Protein AF-A0A8S2XCY8-F1 (afdb_monomer_lite)

Sequence (80 aa):
HGYDISSIFELDPTTITRNEEAVPWGSYVRLQHICTSTWVHSTNIKLDPDDDNVRFKIGCALTKEDREAFQIVHVTPDEV

InterPro domains:
  IPR015925 Ryanodine/Inositol 1,4,5-trisphosphate receptor [PTHR13715] (4-80)
  IPR016093 MIR motif [PF02815] (4-72)
  IPR016093 MIR motif [PS50919] (20-75)
  IPR036300 Mir domain superfamily [SSF82109] (2-75)

Secondary structure (DSSP, 8-state):
---SGGG-EEEEESS---TTSPPPTT-EEEEEETTTTEEEE----BS-TTSS---B--EEESSPPTT--EE-----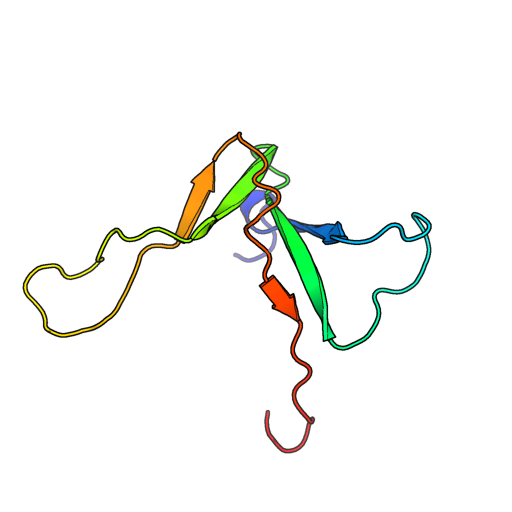GGG-

Organism: NCBI:txid392030

pLDDT: mean 90.23, std 7.45, range [61.03, 97.81]

Radius of gyration: 15.37 Å; chains: 1; bounding box: 34×32×35 Å

Structure (mmCIF, N/CA/C/O backbone):
data_AF-A0A8S2XCY8-F1
#
_entry.id   AF-A0A8S2XCY8-F1
#
loop_
_atom_site.group_PDB
_atom_site.id
_atom_site.type_symbol
_atom_site.label_atom_id
_atom_site.label_alt_id
_atom_site.label_comp_id
_atom_site.label_asym_id
_atom_site.label_entity_id
_atom_site.label_seq_id
_atom_site.pdbx_PDB_ins_code
_atom_site.Cartn_x
_atom_site.Cartn_y
_atom_site.Cartn_z
_atom_site.occupancy
_atom_site.B_iso_or_equiv
_atom_site.auth_seq_id
_atom_site.auth_comp_id
_atom_site.auth_asym_id
_atom_site.auth_atom_id
_atom_site.pdbx_PDB_model_num
ATOM 1 N N . HIS A 1 1 ? 17.219 0.679 11.714 1.00 61.03 1 HIS A N 1
ATOM 2 C CA . HIS A 1 1 ? 16.906 1.096 10.332 1.00 61.03 1 HIS A CA 1
ATOM 3 C C . HIS A 1 1 ? 15.402 1.247 10.038 1.00 61.03 1 HIS A C 1
ATOM 5 O O . HIS A 1 1 ? 15.091 1.684 8.947 1.00 61.03 1 HIS A O 1
ATOM 11 N N . GLY A 1 2 ? 14.470 0.974 10.967 1.00 69.62 2 GLY A N 1
ATOM 12 C CA . GLY A 1 2 ? 13.015 1.106 10.729 1.00 69.62 2 GLY A CA 1
ATOM 13 C C . GLY A 1 2 ? 12.358 2.355 11.331 1.00 69.62 2 GLY A C 1
ATOM 14 O O . GLY A 1 2 ? 11.178 2.320 11.639 1.00 69.62 2 GLY A O 1
ATOM 15 N N . TYR A 1 3 ? 13.129 3.414 11.582 1.00 83.19 3 TYR A N 1
ATOM 16 C CA . TYR A 1 3 ? 12.625 4.655 12.192 1.00 83.19 3 TYR A CA 1
ATOM 17 C C . TYR A 1 3 ? 12.607 5.829 11.207 1.00 83.19 3 TYR A C 1
ATOM 19 O O . TYR A 1 3 ? 12.334 6.955 11.610 1.00 83.19 3 TYR A O 1
ATOM 27 N N . ASP A 1 4 ? 12.954 5.588 9.939 1.00 93.81 4 ASP A N 1
ATOM 28 C CA . ASP A 1 4 ? 12.946 6.643 8.935 1.00 93.81 4 ASP A CA 1
ATOM 29 C C . ASP A 1 4 ? 11.523 6.917 8.449 1.00 93.81 4 ASP A C 1
ATOM 31 O O . ASP A 1 4 ? 10.714 5.998 8.285 1.00 93.81 4 ASP A O 1
ATOM 35 N N . ILE A 1 5 ? 11.232 8.185 8.177 1.00 93.19 5 ILE A N 1
ATOM 36 C CA . ILE A 1 5 ? 9.909 8.622 7.729 1.00 93.19 5 ILE A CA 1
ATOM 37 C C . ILE A 1 5 ? 9.493 7.970 6.403 1.00 93.19 5 ILE A C 1
ATOM 39 O O . ILE A 1 5 ? 8.300 7.803 6.161 1.00 93.19 5 ILE A O 1
ATOM 43 N N . SER A 1 6 ? 10.452 7.525 5.579 1.00 93.56 6 SER A N 1
ATOM 44 C CA . SER A 1 6 ? 10.174 6.792 4.335 1.00 93.56 6 SER A CA 1
ATOM 45 C C . SER A 1 6 ? 9.576 5.392 4.534 1.00 93.56 6 SER A C 1
ATOM 47 O O . SER A 1 6 ? 9.203 4.725 3.573 1.00 93.56 6 SER A O 1
ATOM 49 N N . SER A 1 7 ? 9.488 4.920 5.779 1.00 93.88 7 SER A N 1
ATOM 50 C CA . SER A 1 7 ? 8.855 3.639 6.109 1.00 93.88 7 SER A CA 1
ATOM 51 C C . SER A 1 7 ? 7.404 3.773 6.581 1.00 93.88 7 SER A C 1
ATOM 53 O O . SER A 1 7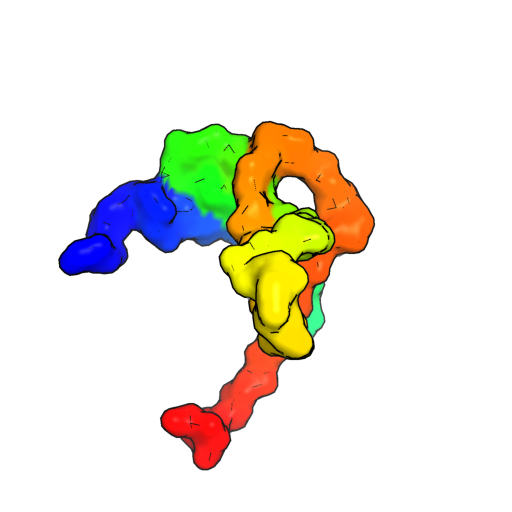 ? 6.762 2.760 6.856 1.00 93.88 7 SER A O 1
ATOM 55 N N . ILE A 1 8 ? 6.870 4.999 6.672 1.00 96.00 8 ILE A N 1
ATOM 56 C CA . ILE A 1 8 ? 5.536 5.261 7.222 1.00 96.00 8 ILE A CA 1
ATOM 57 C C . ILE A 1 8 ? 4.502 5.403 6.099 1.00 96.00 8 ILE A C 1
ATOM 59 O O . ILE A 1 8 ? 4.668 6.191 5.163 1.00 96.00 8 ILE A O 1
ATOM 63 N N . PHE A 1 9 ? 3.398 4.670 6.245 1.00 96.12 9 PHE A N 1
ATOM 64 C CA . PHE A 1 9 ? 2.248 4.705 5.349 1.00 96.12 9 PHE A CA 1
ATOM 65 C C . PHE A 1 9 ? 0.968 4.993 6.132 1.00 96.12 9 PHE A C 1
ATOM 67 O O . PHE A 1 9 ? 0.808 4.528 7.260 1.00 96.12 9 PHE A O 1
ATOM 74 N N . GLU A 1 10 ? 0.056 5.734 5.516 1.00 95.19 10 GLU A N 1
ATOM 75 C CA . GLU A 1 10 ? -1.284 6.003 6.031 1.00 95.19 10 GLU A CA 1
ATOM 76 C C . GLU A 1 10 ? -2.319 5.100 5.343 1.00 95.19 10 GLU A C 1
ATOM 78 O O . GLU A 1 10 ? -2.207 4.806 4.146 1.00 95.19 10 GLU A O 1
ATOM 83 N N . LEU A 1 11 ? -3.315 4.649 6.114 1.00 94.12 11 LEU A N 1
ATOM 84 C CA . LEU A 1 11 ? -4.443 3.864 5.619 1.00 94.12 11 LEU A CA 1
ATOM 85 C C . LEU A 1 11 ? -5.574 4.797 5.183 1.00 94.12 11 LEU A C 1
ATOM 87 O O . LEU A 1 11 ? -6.174 5.481 6.007 1.00 94.12 11 LEU A O 1
ATOM 91 N N . ASP A 1 12 ? -5.914 4.759 3.901 1.00 92.88 12 ASP A N 1
ATOM 92 C CA . ASP A 1 12 ? -7.081 5.447 3.347 1.00 92.88 12 ASP A CA 1
ATOM 93 C C . ASP A 1 12 ? -8.236 4.444 3.196 1.00 92.88 12 ASP A C 1
ATOM 9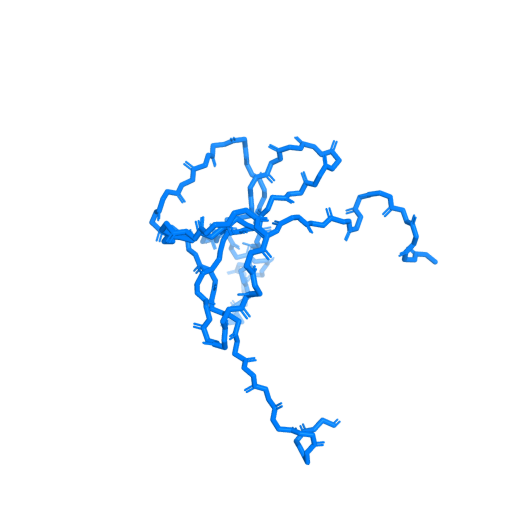5 O O . ASP A 1 12 ? -8.091 3.439 2.487 1.00 92.88 12 ASP A O 1
ATOM 99 N N . PRO A 1 13 ? -9.384 4.664 3.858 1.00 91.50 13 PRO A N 1
ATOM 100 C CA . PRO A 1 13 ? -10.525 3.766 3.758 1.00 91.50 13 PRO A CA 1
ATOM 101 C C . PRO A 1 13 ? -11.177 3.849 2.371 1.00 91.50 13 PRO A C 1
ATOM 103 O O . PRO A 1 13 ? -11.272 4.908 1.751 1.00 91.50 13 PRO A O 1
ATOM 106 N N . THR A 1 14 ? -11.686 2.719 1.880 1.00 90.25 14 THR A N 1
ATOM 107 C CA .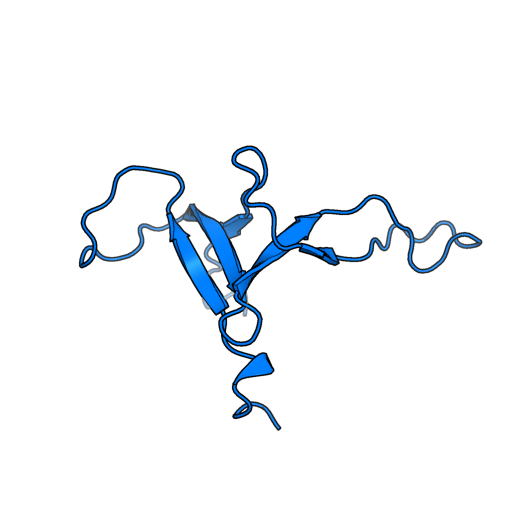 THR A 1 14 ? -12.429 2.664 0.604 1.00 90.25 14 THR A CA 1
ATOM 108 C C . THR A 1 14 ? -13.923 2.964 0.755 1.00 90.25 14 THR A C 1
ATOM 110 O O . THR A 1 14 ? -14.607 3.223 -0.236 1.00 90.25 14 THR A O 1
ATOM 113 N N . THR A 1 15 ? -14.430 2.967 1.987 1.00 84.94 15 THR A N 1
ATOM 114 C CA . THR A 1 15 ? -15.821 3.263 2.349 1.00 84.94 15 THR A CA 1
ATOM 115 C C . THR A 1 15 ? -15.891 4.484 3.258 1.00 84.94 15 THR A C 1
ATOM 117 O O . THR A 1 15 ? -14.919 4.814 3.930 1.00 84.94 15 THR A O 1
ATOM 120 N N . ILE A 1 16 ? -17.052 5.139 3.330 1.00 79.00 16 ILE A N 1
ATOM 121 C CA . ILE A 1 16 ? -17.262 6.255 4.261 1.00 79.00 16 ILE A CA 1
ATOM 122 C C . ILE A 1 16 ? -17.191 5.721 5.697 1.00 79.00 16 ILE A C 1
ATOM 124 O O . ILE A 1 16 ? -18.098 5.022 6.145 1.00 79.00 16 ILE A O 1
ATOM 128 N N . THR A 1 17 ? -16.123 6.067 6.408 1.00 75.56 17 THR A N 1
ATOM 129 C CA . THR A 1 17 ? -15.939 5.834 7.846 1.00 75.56 17 THR A CA 1
ATOM 130 C C . THR A 1 17 ? -15.807 7.179 8.553 1.00 75.56 17 THR A C 1
ATOM 132 O O . THR A 1 17 ? -15.445 8.184 7.928 1.00 75.56 17 THR A O 1
ATOM 135 N N . ARG A 1 18 ? -16.110 7.256 9.853 1.00 76.25 18 ARG A N 1
ATOM 136 C CA . ARG A 1 18 ? -15.748 8.464 10.614 1.00 76.25 18 ARG A CA 1
ATOM 137 C C . ARG A 1 18 ? -14.237 8.459 10.857 1.00 76.25 18 ARG A C 1
ATOM 139 O O . ARG A 1 18 ? -13.652 7.405 11.073 1.00 76.25 18 ARG A O 1
ATOM 146 N N . ASN A 1 19 ? -13.619 9.640 10.846 1.00 69.00 19 ASN A N 1
ATOM 147 C CA . ASN A 1 19 ? -12.158 9.832 10.902 1.00 69.00 19 ASN A CA 1
ATOM 148 C C . ASN A 1 19 ? -11.490 9.276 12.190 1.00 69.00 19 ASN A C 1
ATOM 150 O O . ASN A 1 19 ? -10.278 9.172 12.276 1.00 69.00 19 ASN A O 1
ATOM 154 N N . GLU A 1 20 ? -12.280 8.886 13.193 1.00 73.12 20 GLU A N 1
ATOM 155 C CA . GLU A 1 20 ? -11.804 8.384 14.492 1.00 73.12 20 GLU A CA 1
ATOM 156 C C . GLU A 1 20 ? -12.364 6.992 14.833 1.00 73.12 20 GLU A C 1
ATOM 158 O O . GLU A 1 20 ? -12.215 6.504 15.953 1.00 73.12 20 GLU A O 1
ATOM 163 N N . GLU A 1 21 ? -13.052 6.347 13.889 1.00 80.19 21 GLU A N 1
ATOM 164 C CA . GLU A 1 21 ? -13.549 4.988 14.088 1.00 80.19 21 GLU A CA 1
ATOM 165 C C . GLU A 1 21 ? -12.424 3.962 13.921 1.00 80.19 21 GLU A C 1
ATOM 167 O O . GLU A 1 21 ? -11.508 4.121 13.115 1.00 80.19 21 GLU A O 1
ATOM 172 N N . ALA A 1 22 ? -12.501 2.879 14.696 1.00 85.56 22 ALA A N 1
ATOM 173 C CA . ALA A 1 22 ? -11.572 1.766 14.568 1.00 85.56 22 ALA A CA 1
ATOM 174 C C . ALA A 1 22 ? -11.669 1.135 13.169 1.00 85.56 22 ALA A C 1
ATOM 176 O O . ALA A 1 22 ? -12.767 0.976 12.636 1.00 85.56 22 ALA A O 1
ATOM 177 N N . VAL A 1 23 ? -10.529 0.720 12.606 1.00 86.31 23 VAL A N 1
ATOM 178 C CA . VAL A 1 23 ? -10.482 0.015 11.317 1.00 86.31 23 VAL A CA 1
ATOM 179 C C . VAL A 1 23 ? -11.124 -1.374 11.475 1.00 86.31 23 VAL A C 1
ATOM 181 O O . VAL A 1 23 ? -10.618 -2.182 12.260 1.00 86.31 23 VAL A O 1
ATOM 184 N N . PRO A 1 24 ? -12.219 -1.688 10.756 1.00 87.75 24 PRO A N 1
ATOM 185 C CA . PRO A 1 24 ? -12.865 -2.995 10.851 1.00 87.75 24 PRO A CA 1
ATOM 186 C C . PRO A 1 24 ? -11.981 -4.140 10.347 1.00 87.75 24 PRO A C 1
ATOM 188 O O . PRO A 1 24 ? -11.121 -3.956 9.480 1.00 87.75 24 PRO A O 1
ATOM 191 N N . TRP A 1 25 ? -12.245 -5.354 10.828 1.00 88.06 25 TRP A N 1
ATOM 192 C CA . TRP A 1 25 ? -11.580 -6.555 10.322 1.00 88.06 25 TRP A CA 1
ATOM 193 C C . TRP A 1 25 ? -11.922 -6.816 8.855 1.00 88.06 25 TRP A C 1
ATOM 195 O O . TRP A 1 25 ? -13.072 -6.670 8.444 1.00 88.06 25 TRP A O 1
ATOM 205 N N . GLY A 1 26 ? -10.925 -7.225 8.066 1.00 87.44 26 GLY A N 1
ATOM 206 C CA . GLY A 1 26 ? -11.127 -7.534 6.648 1.00 87.44 26 GLY A CA 1
ATOM 207 C C . GLY A 1 26 ? -11.325 -6.306 5.755 1.00 87.44 26 GLY A C 1
ATOM 208 O O . GLY A 1 26 ? -11.778 -6.462 4.621 1.00 87.44 26 GLY A O 1
ATOM 209 N N . SER A 1 27 ? -11.018 -5.102 6.253 1.00 91.69 27 SER A N 1
ATOM 210 C CA . SER A 1 27 ? -11.184 -3.850 5.510 1.00 91.69 27 SER A CA 1
ATOM 211 C C . SER A 1 27 ? -10.336 -3.802 4.241 1.00 91.69 27 SER A C 1
ATOM 213 O O . SER A 1 27 ? -9.182 -4.237 4.228 1.00 91.69 27 SER A O 1
ATOM 215 N N . TYR A 1 28 ? -10.905 -3.199 3.197 1.00 93.75 28 TYR A N 1
ATOM 216 C CA . TYR A 1 28 ? -10.181 -2.797 1.996 1.00 93.75 28 TYR A CA 1
ATOM 217 C C . TYR A 1 28 ? -9.701 -1.356 2.153 1.00 93.75 28 TYR A C 1
ATOM 219 O O . TYR A 1 28 ? -10.506 -0.446 2.383 1.00 93.75 28 TYR A O 1
ATOM 227 N N . VAL A 1 29 ? -8.397 -1.152 2.013 1.00 94.25 29 VAL A N 1
ATOM 228 C CA . VAL A 1 29 ? -7.724 0.135 2.212 1.00 94.25 29 VAL A CA 1
ATOM 229 C C . VAL A 1 29 ? -6.810 0.456 1.038 1.00 94.25 29 VAL A C 1
ATOM 231 O O . VAL A 1 29 ? -6.361 -0.433 0.311 1.00 94.25 29 VAL A O 1
ATOM 234 N N . ARG A 1 30 ? -6.491 1.735 0.876 1.00 95.50 30 ARG A N 1
ATOM 235 C CA . ARG A 1 30 ? -5.371 2.193 0.052 1.00 95.50 30 ARG A CA 1
ATOM 236 C C . ARG A 1 30 ? -4.235 2.631 0.964 1.00 95.50 30 ARG A C 1
ATOM 238 O O . ARG A 1 30 ? -4.466 3.003 2.112 1.00 95.50 30 ARG A O 1
ATOM 245 N N . LEU A 1 31 ? -3.011 2.570 0.452 1.00 96.50 31 LEU A N 1
ATOM 246 C CA . LEU A 1 31 ? -1.811 2.941 1.198 1.00 96.50 31 LEU A CA 1
ATOM 247 C C . LEU A 1 31 ? -1.218 4.212 0.597 1.00 96.50 31 LEU A C 1
ATOM 249 O O . LEU A 1 31 ? -0.845 4.215 -0.581 1.00 96.50 31 LEU A O 1
ATOM 253 N N . GLN A 1 32 ? -1.104 5.267 1.402 1.00 97.31 32 GLN A N 1
ATOM 254 C CA . GLN A 1 32 ? -0.389 6.484 1.026 1.00 97.31 32 GLN A CA 1
ATOM 255 C C . GLN A 1 32 ? 0.959 6.534 1.740 1.00 97.31 32 GLN A C 1
ATOM 257 O O . GLN A 1 32 ? 1.036 6.479 2.963 1.00 97.31 32 GLN A O 1
ATOM 262 N N . HIS A 1 33 ? 2.040 6.659 0.981 1.00 97.31 33 HIS A N 1
ATOM 263 C CA . HIS A 1 33 ? 3.369 6.889 1.527 1.00 97.31 33 HIS A CA 1
ATOM 264 C C . HIS A 1 33 ? 3.493 8.341 2.000 1.00 97.31 33 HIS A C 1
ATOM 266 O O . HIS A 1 33 ? 3.428 9.264 1.183 1.00 97.31 33 HIS A O 1
ATOM 272 N N . ILE A 1 34 ? 3.701 8.548 3.303 1.00 96.50 34 ILE A N 1
ATOM 273 C CA . ILE A 1 34 ? 3.623 9.884 3.918 1.00 96.50 34 ILE A CA 1
ATOM 274 C C . ILE A 1 34 ? 4.736 10.807 3.419 1.00 96.50 34 ILE A C 1
ATOM 276 O O . ILE A 1 34 ? 4.496 11.979 3.148 1.00 96.50 34 ILE A O 1
ATOM 280 N N . CYS A 1 35 ? 5.957 10.291 3.264 1.00 96.75 35 CYS A N 1
ATOM 281 C CA . CYS A 1 35 ? 7.110 11.127 2.929 1.00 96.75 35 CYS A CA 1
ATOM 282 C C . CYS A 1 35 ? 7.006 11.768 1.532 1.00 96.75 35 CYS A C 1
ATOM 284 O O . CYS A 1 35 ? 7.463 12.894 1.341 1.00 96.75 35 CYS A O 1
ATOM 286 N N . THR A 1 36 ? 6.394 11.080 0.562 1.00 96.94 36 THR A N 1
ATOM 287 C CA . THR A 1 36 ? 6.284 11.559 -0.831 1.00 96.94 36 THR A CA 1
ATOM 288 C C . THR A 1 36 ? 4.856 11.874 -1.267 1.00 96.94 36 THR A C 1
ATOM 290 O O . THR A 1 36 ? 4.655 12.282 -2.409 1.00 96.94 36 THR A O 1
ATOM 293 N N . SER A 1 37 ? 3.863 11.671 -0.398 1.00 97.31 37 SER A N 1
ATOM 294 C CA . SER A 1 37 ? 2.432 11.817 -0.702 1.00 97.31 37 SER A CA 1
ATOM 295 C C . SER A 1 37 ? 1.964 11.006 -1.919 1.00 97.31 37 SER A C 1
ATOM 297 O O . SER A 1 37 ? 1.044 11.408 -2.630 1.00 97.31 37 SER A O 1
ATOM 299 N N . THR A 1 38 ? 2.595 9.858 -2.174 1.00 97.56 38 THR A N 1
ATOM 300 C CA . THR A 1 38 ? 2.270 8.956 -3.293 1.00 97.56 38 THR A CA 1
ATOM 301 C C . THR A 1 38 ? 1.464 7.751 -2.825 1.00 97.56 38 THR A C 1
ATOM 303 O O . THR A 1 38 ? 1.611 7.312 -1.689 1.00 97.56 38 THR A O 1
ATOM 306 N N . TRP A 1 39 ? 0.686 7.164 -3.722 1.00 97.81 39 TRP A N 1
ATOM 307 C CA . TRP A 1 39 ? -0.158 5.996 -3.499 1.00 97.81 39 TRP A CA 1
ATOM 308 C C . TRP A 1 39 ? 0.524 4.728 -3.995 1.00 97.81 39 TRP A C 1
ATOM 310 O O . TRP A 1 39 ? 1.228 4.768 -5.003 1.00 97.81 39 TRP A O 1
ATOM 320 N N . VAL A 1 40 ? 0.343 3.621 -3.276 1.00 97.31 40 VAL A N 1
ATOM 321 C CA . VAL A 1 40 ? 0.865 2.303 -3.663 1.00 97.31 40 VAL A CA 1
ATOM 322 C C . VAL A 1 40 ? -0.034 1.673 -4.727 1.00 97.31 40 VAL A C 1
ATOM 324 O O . VAL A 1 40 ? -1.246 1.606 -4.539 1.00 97.31 40 VAL A O 1
ATOM 327 N N . HIS A 1 41 ? 0.578 1.157 -5.794 1.00 96.81 41 HIS A N 1
ATOM 328 C CA . HIS A 1 41 ? -0.097 0.566 -6.949 1.00 96.81 41 HIS A CA 1
ATOM 329 C C . HIS A 1 41 ? 0.473 -0.788 -7.334 1.00 96.81 41 HIS A C 1
ATOM 331 O O . HIS A 1 41 ? 1.688 -1.028 -7.251 1.00 96.81 41 HIS A O 1
ATOM 337 N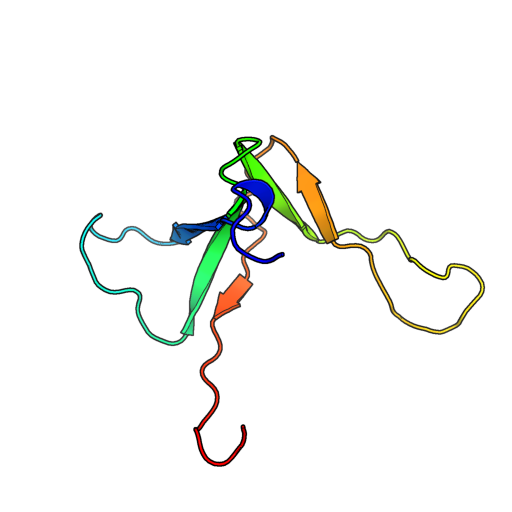 N . SER A 1 42 ? -0.406 -1.651 -7.837 1.00 94.12 42 SER A N 1
ATOM 338 C CA . SER A 1 42 ? 0.035 -2.861 -8.518 1.00 94.12 42 SER A CA 1
ATOM 339 C C . SER A 1 42 ? 0.645 -2.496 -9.874 1.00 94.12 42 SER A C 1
ATOM 341 O O . SER A 1 42 ? 0.294 -1.493 -10.493 1.00 94.12 42 SER A O 1
ATOM 343 N N . THR A 1 43 ? 1.613 -3.278 -10.349 1.00 93.31 43 THR A N 1
ATOM 344 C CA . THR A 1 43 ? 2.137 -3.105 -11.708 1.00 93.31 43 THR A CA 1
ATOM 345 C C . THR A 1 43 ? 2.308 -4.459 -12.374 1.00 93.31 43 THR A C 1
ATOM 347 O O . THR A 1 43 ? 2.534 -5.466 -11.710 1.00 93.31 43 THR A O 1
ATOM 350 N N . ASN A 1 44 ? 2.278 -4.473 -13.705 1.00 92.12 44 ASN A N 1
ATOM 351 C CA . ASN A 1 44 ? 2.578 -5.665 -14.501 1.00 92.12 44 ASN A CA 1
ATOM 352 C C . ASN A 1 44 ? 4.064 -5.753 -14.891 1.00 92.12 44 ASN A C 1
ATOM 354 O O . ASN A 1 44 ? 4.432 -6.495 -15.801 1.00 92.12 44 ASN A O 1
ATOM 358 N N . ILE A 1 45 ? 4.932 -4.978 -14.232 1.00 93.62 45 ILE A N 1
ATOM 359 C CA . ILE A 1 45 ? 6.370 -4.982 -14.499 1.00 93.62 45 ILE A CA 1
ATOM 360 C C . ILE A 1 45 ? 6.977 -6.189 -13.786 1.00 93.62 45 ILE A C 1
ATOM 362 O O . ILE A 1 45 ? 7.051 -6.217 -12.556 1.00 93.62 45 ILE A O 1
ATOM 366 N N . LYS A 1 46 ? 7.414 -7.189 -14.556 1.00 92.94 46 LYS A N 1
ATOM 367 C CA . LYS A 1 46 ? 8.154 -8.336 -14.022 1.00 92.94 46 LYS A CA 1
ATOM 368 C C . LYS A 1 46 ? 9.524 -7.895 -13.508 1.00 92.94 46 LYS A C 1
ATOM 370 O O . LYS A 1 46 ? 10.190 -7.086 -14.152 1.00 92.94 46 LYS A O 1
ATOM 375 N N . LEU A 1 47 ? 9.940 -8.437 -12.365 1.00 91.38 47 LEU A N 1
ATOM 376 C CA . LEU A 1 47 ? 11.301 -8.242 -11.854 1.00 91.38 47 LEU A CA 1
ATOM 377 C C . LEU A 1 47 ? 12.314 -9.116 -12.601 1.00 91.38 47 LEU A C 1
ATOM 379 O O . LEU A 1 47 ? 13.423 -8.664 -12.866 1.00 91.38 47 LEU A O 1
ATOM 383 N N . ASP A 1 48 ? 11.897 -10.319 -12.993 1.00 89.31 48 ASP A N 1
ATOM 384 C CA . ASP A 1 48 ? 12.726 -11.304 -13.685 1.00 89.31 48 ASP A CA 1
ATOM 385 C C . ASP A 1 48 ? 12.034 -11.680 -15.003 1.00 89.31 48 ASP A C 1
ATOM 387 O O . ASP A 1 48 ? 11.237 -12.615 -15.047 1.00 89.31 48 ASP A O 1
ATOM 391 N N . PRO A 1 49 ? 12.226 -10.900 -16.078 1.00 82.50 49 PRO A N 1
ATOM 392 C CA . PRO A 1 49 ? 11.489 -11.108 -17.324 1.00 82.50 49 PRO A CA 1
ATOM 393 C C . PRO A 1 49 ? 11.858 -12.414 -18.043 1.00 82.50 49 PRO A C 1
ATOM 395 O O . PRO A 1 49 ? 11.020 -12.940 -18.772 1.00 82.50 49 PRO A O 1
ATOM 398 N N . ASP A 1 50 ? 13.073 -12.921 -17.821 1.00 87.94 50 ASP A N 1
ATOM 399 C CA . ASP A 1 50 ? 13.616 -14.130 -18.458 1.00 87.94 50 ASP A CA 1
ATOM 400 C C . ASP A 1 50 ? 13.321 -15.421 -17.671 1.00 87.94 50 ASP A C 1
ATOM 402 O O . ASP A 1 50 ? 13.701 -16.510 -18.100 1.00 87.94 50 ASP A O 1
ATOM 406 N N . ASP A 1 51 ? 12.669 -15.303 -16.513 1.00 86.81 51 ASP A N 1
ATOM 407 C CA . ASP A 1 51 ? 12.329 -16.410 -15.623 1.00 86.81 51 ASP A CA 1
ATOM 408 C C . ASP A 1 51 ? 10.805 -16.647 -15.645 1.00 86.81 51 ASP A C 1
ATOM 410 O O . ASP A 1 51 ? 10.004 -15.714 -15.782 1.00 86.81 51 ASP A O 1
ATOM 414 N N . ASP A 1 52 ? 10.387 -17.902 -15.481 1.00 82.94 52 ASP A N 1
ATOM 415 C CA . ASP A 1 52 ? 8.978 -18.269 -15.301 1.00 82.94 52 ASP A CA 1
ATOM 416 C C . ASP A 1 52 ? 8.429 -17.798 -13.938 1.00 82.94 52 ASP A C 1
ATOM 418 O O . ASP A 1 52 ? 7.220 -17.835 -13.690 1.00 82.94 52 ASP A O 1
ATOM 422 N N . ASN A 1 53 ? 9.302 -17.313 -13.050 1.00 80.62 53 ASN A N 1
ATOM 423 C CA . ASN A 1 53 ? 8.939 -16.718 -11.771 1.00 80.62 53 ASN A CA 1
ATOM 424 C C . ASN A 1 53 ? 7.994 -15.507 -11.918 1.00 80.62 53 ASN A C 1
ATOM 426 O O . ASN A 1 53 ? 8.272 -14.500 -12.569 1.00 80.62 53 ASN A O 1
ATOM 430 N N . VAL A 1 54 ? 6.858 -15.574 -11.221 1.00 86.12 54 VAL A N 1
ATOM 431 C CA . VAL A 1 54 ? 5.734 -14.625 -11.339 1.00 86.12 54 VAL A CA 1
ATOM 432 C C . VAL A 1 54 ? 5.881 -13.459 -10.346 1.00 86.12 54 VAL A C 1
ATOM 434 O O . VAL A 1 54 ? 4.969 -13.124 -9.592 1.00 86.12 54 VAL A O 1
ATOM 437 N N . ARG A 1 55 ? 7.073 -12.854 -10.287 1.00 91.75 55 ARG A N 1
ATOM 438 C CA . ARG A 1 55 ? 7.359 -11.733 -9.376 1.00 91.75 55 ARG A CA 1
ATOM 439 C C . ARG A 1 55 ? 7.147 -10.403 -10.081 1.00 91.75 55 ARG A C 1
ATOM 441 O O . ARG A 1 55 ? 7.846 -10.077 -11.041 1.00 91.75 55 ARG A O 1
ATOM 448 N N . PHE A 1 56 ? 6.220 -9.611 -9.558 1.00 93.62 56 PHE A N 1
ATOM 449 C CA . PHE A 1 56 ? 5.910 -8.286 -10.080 1.00 93.62 56 PHE A CA 1
ATOM 450 C C . PHE A 1 56 ? 6.372 -7.191 -9.130 1.00 93.62 56 PHE A C 1
ATOM 452 O O . PHE A 1 56 ? 6.352 -7.340 -7.907 1.00 93.62 56 PHE A O 1
ATOM 459 N N . LYS A 1 57 ? 6.784 -6.068 -9.709 1.00 94.94 57 LYS A N 1
ATOM 460 C CA . LYS A 1 57 ? 7.114 -4.868 -8.956 1.00 94.94 57 LYS A CA 1
ATOM 461 C C . LYS A 1 57 ? 5.835 -4.189 -8.467 1.00 94.94 57 LYS A C 1
ATOM 463 O O . LYS A 1 57 ? 4.891 -4.005 -9.229 1.00 94.94 57 LYS A O 1
ATOM 468 N N . ILE A 1 58 ? 5.847 -3.740 -7.219 1.00 95.62 58 ILE A N 1
ATOM 469 C CA . ILE A 1 58 ? 4.870 -2.784 -6.690 1.00 95.62 58 ILE A CA 1
ATOM 470 C C . ILE A 1 58 ? 5.470 -1.380 -6.803 1.00 95.62 58 ILE A C 1
ATOM 472 O O . ILE A 1 58 ? 6.676 -1.194 -6.600 1.00 95.62 58 ILE A O 1
ATOM 476 N N . GLY A 1 59 ? 4.652 -0.409 -7.201 1.00 95.56 59 GLY A N 1
ATOM 477 C CA . GLY A 1 59 ? 5.078 0.964 -7.466 1.00 95.56 59 GLY A CA 1
ATOM 478 C C . GLY A 1 59 ? 4.360 1.983 -6.592 1.00 95.56 59 GLY A C 1
ATOM 479 O O . GLY A 1 59 ? 3.355 1.670 -5.963 1.00 95.56 59 GLY A O 1
ATOM 480 N N . CYS A 1 60 ? 4.871 3.215 -6.598 1.00 96.50 60 CYS A N 1
ATOM 481 C CA . CYS A 1 60 ? 4.192 4.367 -6.019 1.00 96.50 60 CYS A CA 1
ATOM 482 C C . CYS A 1 60 ? 3.983 5.447 -7.087 1.00 96.50 60 CYS A C 1
ATOM 484 O O . CYS A 1 60 ? 4.909 5.734 -7.849 1.00 96.50 60 CYS A O 1
ATOM 486 N N . ALA A 1 61 ? 2.804 6.069 -7.125 1.00 96.88 61 ALA A N 1
ATOM 487 C CA . ALA A 1 61 ? 2.479 7.157 -8.050 1.00 96.88 61 ALA A CA 1
ATOM 488 C C . ALA A 1 61 ? 1.707 8.281 -7.344 1.00 96.88 61 ALA A C 1
ATOM 490 O O . ALA A 1 61 ? 1.128 8.090 -6.282 1.00 96.88 61 ALA A O 1
ATOM 491 N N . LEU A 1 62 ? 1.708 9.488 -7.913 1.00 96.88 62 LEU A N 1
ATOM 492 C CA . LEU A 1 62 ? 0.966 10.622 -7.339 1.00 96.88 62 LEU A CA 1
ATOM 493 C C . LEU A 1 62 ? -0.553 10.484 -7.511 1.00 96.88 62 LEU A C 1
ATOM 495 O O . LEU A 1 62 ? -1.324 11.093 -6.773 1.00 96.88 62 LEU A O 1
ATOM 499 N N . THR A 1 63 ? -0.986 9.714 -8.505 1.00 95.94 63 THR A N 1
ATOM 500 C CA . THR A 1 63 ? -2.398 9.537 -8.833 1.00 95.94 63 THR A CA 1
ATOM 501 C C . THR A 1 63 ? -3.050 8.593 -7.837 1.00 95.94 63 THR A C 1
ATOM 503 O O . THR A 1 63 ? -2.589 7.477 -7.656 1.00 95.94 63 THR A O 1
ATOM 506 N N . LYS A 1 64 ? -4.149 9.020 -7.215 1.00 93.81 64 LYS A N 1
ATOM 507 C CA . LYS A 1 64 ? -4.993 8.128 -6.420 1.00 93.81 64 LYS A CA 1
ATOM 508 C C . LYS A 1 64 ? -5.901 7.345 -7.365 1.00 93.81 64 LYS A C 1
ATOM 510 O O . LYS A 1 64 ? -6.707 7.953 -8.067 1.00 93.81 64 LYS A O 1
ATOM 515 N N . GLU A 1 65 ? -5.783 6.021 -7.385 1.00 89.31 65 GLU A N 1
ATOM 516 C CA . GLU A 1 65 ? -6.674 5.163 -8.171 1.00 89.31 65 GLU A CA 1
ATOM 517 C C . GLU A 1 65 ? -7.738 4.518 -7.286 1.00 89.31 65 GLU A C 1
ATOM 519 O O . GLU A 1 65 ? -7.440 3.797 -6.336 1.00 89.31 65 GLU A O 1
ATOM 524 N N . ASP A 1 66 ? -9.009 4.737 -7.621 1.00 82.00 66 ASP A N 1
ATOM 525 C CA . ASP A 1 66 ? -10.103 4.225 -6.796 1.00 82.00 66 ASP A CA 1
ATOM 526 C C . ASP A 1 66 ? -10.315 2.713 -6.928 1.00 82.00 66 ASP A C 1
ATOM 528 O O . ASP A 1 66 ? -10.884 2.102 -6.022 1.00 82.00 66 ASP A O 1
ATOM 532 N N . ARG A 1 67 ? -9.871 2.120 -8.044 1.00 85.56 67 ARG A N 1
ATOM 533 C CA . ARG A 1 67 ? -10.077 0.700 -8.377 1.00 85.56 67 ARG A CA 1
ATOM 534 C C . ARG A 1 67 ? -9.076 -0.238 -7.714 1.00 85.56 67 ARG A C 1
ATOM 536 O O . ARG A 1 67 ? -9.353 -1.431 -7.636 1.00 85.56 67 ARG A O 1
ATOM 543 N N . GLU A 1 68 ? -7.941 0.282 -7.261 1.00 89.62 68 GLU A N 1
ATOM 544 C CA . GLU A 1 68 ? -6.928 -0.506 -6.571 1.00 89.62 68 GLU A CA 1
ATOM 545 C C . GLU A 1 68 ? -7.071 -0.327 -5.059 1.00 89.62 68 GLU A C 1
ATOM 547 O O . GLU A 1 68 ? -7.105 0.791 -4.544 1.00 89.62 68 GLU A O 1
ATOM 552 N N . ALA A 1 69 ? -7.187 -1.446 -4.348 1.00 94.19 69 ALA A N 1
ATOM 553 C CA . ALA A 1 69 ? -7.228 -1.496 -2.895 1.00 94.19 69 ALA A CA 1
ATOM 554 C C . ALA A 1 69 ? -6.672 -2.836 -2.405 1.00 94.19 69 ALA A C 1
ATOM 556 O O . ALA A 1 69 ? -6.721 -3.846 -3.109 1.00 94.19 69 ALA A O 1
ATOM 557 N N . PHE A 1 70 ? -6.182 -2.842 -1.173 1.00 94.88 70 PHE A N 1
ATOM 558 C CA . PHE A 1 70 ? -5.617 -4.008 -0.512 1.00 94.88 70 PHE A CA 1
ATOM 559 C C . PHE A 1 70 ? -6.521 -4.428 0.636 1.00 94.88 70 PHE A C 1
ATOM 561 O O . PHE A 1 70 ? -6.995 -3.586 1.398 1.00 94.88 70 PHE A O 1
ATOM 568 N N . GLN A 1 71 ? -6.750 -5.730 0.770 1.00 95.12 71 GLN A N 1
ATOM 569 C CA . GLN A 1 71 ? -7.469 -6.271 1.914 1.00 95.12 71 GLN A CA 1
ATOM 570 C C . GLN A 1 71 ? -6.499 -6.521 3.068 1.00 95.12 71 GLN A C 1
ATOM 572 O O . GLN A 1 71 ? -5.491 -7.207 2.895 1.00 95.12 71 GLN A O 1
ATOM 577 N N . ILE A 1 72 ? -6.829 -6.024 4.259 1.00 93.38 72 ILE A N 1
ATOM 578 C CA . ILE A 1 72 ? -6.148 -6.431 5.491 1.00 93.38 72 ILE A CA 1
ATOM 579 C C . ILE A 1 72 ? -6.780 -7.743 5.959 1.00 93.38 72 ILE A C 1
ATOM 581 O O . ILE A 1 72 ? -7.884 -7.755 6.507 1.00 93.38 72 ILE A O 1
ATOM 585 N N . VAL A 1 73 ? -6.088 -8.856 5.717 1.00 93.38 73 VAL A N 1
ATOM 586 C CA . VAL A 1 73 ? -6.527 -10.189 6.145 1.00 93.38 73 VAL A CA 1
ATOM 587 C C . VAL A 1 73 ? -5.921 -10.500 7.507 1.00 93.38 73 VAL A C 1
ATOM 589 O O . VAL A 1 73 ? -4.707 -10.448 7.688 1.00 93.38 73 VAL A O 1
ATOM 592 N N . HIS A 1 74 ? -6.780 -10.818 8.471 1.00 89.75 74 HIS A N 1
ATOM 593 C CA . HIS A 1 74 ? -6.343 -11.254 9.790 1.00 89.75 74 HIS A CA 1
ATOM 594 C C . HIS A 1 74 ? -5.839 -12.693 9.723 1.00 89.75 74 HIS A C 1
ATOM 596 O O . HIS A 1 74 ? -6.466 -13.541 9.091 1.00 89.75 74 HIS A O 1
ATOM 602 N N . VAL A 1 75 ? -4.736 -12.954 10.416 1.00 92.62 75 VAL A N 1
ATOM 603 C CA . VAL A 1 75 ? -4.168 -14.292 10.602 1.00 92.62 75 VAL A CA 1
ATOM 604 C C . VAL A 1 75 ? -4.306 -14.655 12.075 1.00 92.62 75 VAL A C 1
ATOM 606 O O . VAL A 1 75 ? -4.216 -13.777 12.942 1.00 92.62 75 VAL A O 1
ATOM 609 N N . THR A 1 76 ? -4.590 -15.922 12.367 1.00 93.00 76 THR A N 1
ATOM 610 C CA . THR A 1 76 ? -4.723 -16.370 13.754 1.00 93.00 76 THR A CA 1
ATOM 611 C C . THR A 1 76 ? -3.348 -16.444 14.427 1.00 93.00 76 THR A C 1
ATOM 613 O O . THR A 1 76 ? -2.367 -16.750 13.755 1.00 93.00 76 THR A O 1
ATOM 616 N N . PRO A 1 77 ? -3.232 -16.187 15.744 1.00 93.06 77 PRO A N 1
ATOM 617 C CA . PRO A 1 77 ? -1.943 -16.282 16.433 1.00 93.06 77 PRO A CA 1
ATOM 618 C C . PRO A 1 77 ? -1.300 -17.672 16.384 1.00 93.06 77 PRO A C 1
ATOM 620 O O . PRO A 1 77 ? -0.089 -17.770 16.520 1.00 93.06 77 PRO A O 1
ATOM 623 N N . ASP A 1 78 ? -2.090 -18.731 16.196 1.00 96.50 78 ASP A N 1
ATOM 624 C CA . ASP A 1 78 ? -1.585 -20.103 16.086 1.00 96.50 78 ASP A CA 1
ATOM 625 C C . ASP A 1 78 ? -0.835 -20.358 14.761 1.00 96.50 78 ASP A C 1
ATOM 627 O O . ASP A 1 78 ? -0.099 -21.337 14.643 1.00 96.50 78 ASP A O 1
ATOM 631 N N . GLU A 1 79 ? -1.020 -19.490 13.761 1.00 90.69 79 GLU A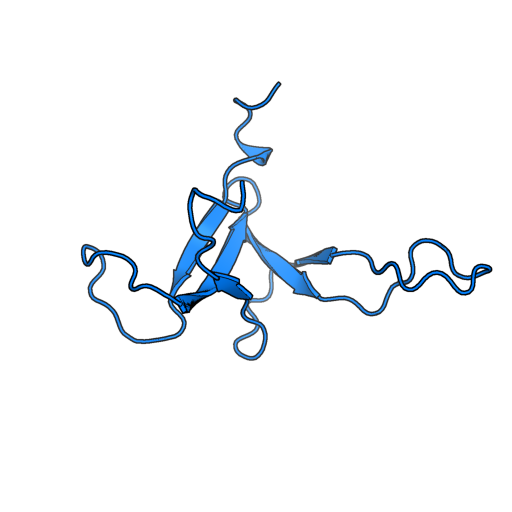 N 1
ATOM 632 C CA . GLU A 1 79 ? -0.434 -19.595 12.417 1.00 90.69 79 GLU A CA 1
ATOM 633 C C . GLU A 1 79 ? 0.759 -18.639 12.193 1.00 90.69 79 GLU A C 1
ATOM 635 O O . GLU A 1 79 ? 1.243 -18.528 11.062 1.00 90.69 79 GLU A O 1
ATOM 640 N N . VAL A 1 80 ? 1.230 -17.944 13.240 1.00 79.25 80 VAL A N 1
ATOM 641 C CA . VAL A 1 80 ? 2.336 -16.957 13.207 1.00 79.25 80 VAL A CA 1
ATOM 642 C C . VAL A 1 80 ? 3.538 -17.454 14.003 1.00 79.25 80 VAL A C 1
ATOM 644 O O . VAL A 1 80 ? 4.666 -17.348 13.468 1.00 79.25 80 VAL A O 1
#

Foldseek 3Di:
DCPDLQNDWDWAFLDDDPPPDDDDAFGWTWIARPVVRWTKDWDCDAPCPPDPDRDGDIDTGNDDDSPDTDTDHDDDPVVD